Protein AF-A0A8H8C446-F1 (afdb_monomer_lite)

Foldseek 3Di:
DDDDDDDDDDDDDDDPPDDDPDPPPVVPDDDVCNVPVQAFKDWPAADLAQDDPDPDPLQEAEEEEEEAAVDGQQPRQDHPVPRCVVNPVCVVRVSYIYMTHGDPRPPPPDCLPPVNLLVLLVRRVVRVCVSNVPRCPPGDHYYHYDYDHSRVSSPVSNVVD

Sequence (161 aa):
MSESETESSISEVKDDENVDHVEEEQRSATSEEDLTAGMGLQILAGSMVHYDPEGGDARPFDVVAVHGYHGDRHTSWGGPYNNWLEYSLFPQYPSSRILTFGYDAHGIKGTSTRAGIRQKAVQLLDELVKLRNPTEPELFRPLIFVSQDLGGIIVKEASRN

Structure (mmCIF, N/CA/C/O backbone):
data_AF-A0A8H8C446-F1
#
_entry.id   AF-A0A8H8C446-F1
#
loop_
_atom_site.group_PDB
_atom_site.id
_atom_site.type_symbol
_atom_site.label_atom_id
_atom_site.label_alt_id
_atom_site.label_comp_id
_atom_site.label_asym_id
_atom_site.label_entity_id
_atom_site.label_seq_id
_atom_site.pdbx_PDB_ins_code
_atom_site.Cartn_x
_atom_site.Cartn_y
_atom_site.Cartn_z
_atom_site.occupancy
_atom_site.B_iso_or_equiv
_atom_site.auth_seq_id
_atom_site.auth_comp_id
_atom_site.auth_asym_id
_atom_site.auth_atom_id
_atom_site.pdbx_PDB_model_num
ATOM 1 N N . MET A 1 1 ? 72.078 60.783 5.746 1.00 37.38 1 MET A N 1
ATOM 2 C CA . MET A 1 1 ? 72.445 60.019 4.534 1.00 37.38 1 MET A CA 1
ATOM 3 C C . MET A 1 1 ? 72.442 58.561 4.954 1.00 37.38 1 MET A C 1
ATOM 5 O O . MET A 1 1 ? 73.292 58.217 5.753 1.00 37.38 1 MET A O 1
ATOM 9 N N . SER A 1 2 ? 71.518 57.678 4.612 1.00 43.09 2 SER A N 1
ATOM 10 C CA . SER A 1 2 ? 70.337 57.668 3.747 1.00 43.09 2 SER A CA 1
ATOM 11 C C . SER A 1 2 ? 69.516 56.468 4.239 1.00 43.09 2 SER A C 1
ATOM 13 O O . SER A 1 2 ? 70.067 55.372 4.328 1.00 43.09 2 SER A O 1
ATOM 15 N N . GLU A 1 3 ? 68.255 56.686 4.600 1.00 34.03 3 GLU A N 1
ATOM 16 C CA . GLU A 1 3 ? 67.287 55.641 4.949 1.00 34.03 3 GLU A CA 1
ATOM 17 C C . GLU A 1 3 ? 66.415 55.357 3.719 1.00 34.03 3 GLU A C 1
ATOM 19 O O . GLU A 1 3 ? 65.932 56.301 3.095 1.00 34.03 3 GLU A O 1
ATOM 24 N N . SER A 1 4 ? 66.221 54.081 3.383 1.00 37.12 4 SER A N 1
ATOM 25 C CA . SER A 1 4 ? 65.042 53.562 2.669 1.00 37.12 4 SER A CA 1
ATOM 26 C C . SER A 1 4 ? 65.034 52.034 2.819 1.00 37.12 4 SER A C 1
ATOM 28 O O . SER A 1 4 ? 65.987 51.371 2.416 1.00 37.12 4 SER A O 1
ATOM 30 N N . GLU A 1 5 ? 64.113 51.506 3.624 1.00 34.88 5 GLU A N 1
ATOM 31 C CA . GLU A 1 5 ? 62.887 50.804 3.196 1.00 34.88 5 GLU A CA 1
ATOM 32 C C . GLU A 1 5 ? 63.058 49.277 3.164 1.00 34.88 5 GLU A C 1
ATOM 34 O O . GLU A 1 5 ? 63.850 48.724 2.407 1.00 34.88 5 GLU A O 1
ATOM 39 N N . THR A 1 6 ? 62.279 48.568 3.980 1.00 38.50 6 THR A N 1
ATOM 40 C CA . THR A 1 6 ? 61.085 47.844 3.498 1.00 38.50 6 THR A CA 1
ATOM 41 C C . THR A 1 6 ? 60.384 47.163 4.678 1.00 38.50 6 THR A C 1
ATOM 43 O O . THR A 1 6 ? 60.953 46.328 5.379 1.00 38.50 6 THR A O 1
ATOM 46 N N . GLU A 1 7 ? 59.138 47.572 4.918 1.00 34.56 7 GLU A N 1
ATOM 47 C CA . GLU A 1 7 ? 58.214 46.969 5.877 1.00 34.56 7 GLU A CA 1
ATOM 48 C C . GLU A 1 7 ? 57.693 45.629 5.336 1.00 34.56 7 GLU A C 1
ATOM 50 O O . GLU A 1 7 ? 57.266 45.531 4.187 1.00 34.56 7 GLU A O 1
ATOM 55 N N . SER A 1 8 ? 57.707 44.594 6.177 1.00 35.66 8 SER A N 1
ATOM 56 C CA . SER A 1 8 ? 57.076 43.299 5.911 1.00 35.66 8 SER A CA 1
ATOM 57 C C . SER A 1 8 ? 55.762 43.227 6.688 1.00 35.66 8 SER A C 1
ATOM 59 O O . SER A 1 8 ? 55.765 42.948 7.887 1.00 35.66 8 SER A O 1
ATOM 61 N N . SER A 1 9 ? 54.638 43.478 6.019 1.00 37.12 9 SER A N 1
ATOM 62 C CA . SER A 1 9 ? 53.300 43.321 6.597 1.00 37.12 9 SER A CA 1
ATOM 63 C C . SER A 1 9 ? 52.926 41.837 6.699 1.00 37.12 9 SER A C 1
ATOM 65 O O . SER A 1 9 ? 52.747 41.161 5.690 1.00 37.12 9 SER A O 1
ATOM 67 N N . ILE A 1 10 ? 52.803 41.332 7.927 1.00 34.94 10 ILE A N 1
ATOM 68 C CA . ILE A 1 10 ? 52.220 40.020 8.238 1.00 34.94 10 ILE A CA 1
ATOM 69 C C . ILE A 1 10 ? 50.703 40.209 8.344 1.00 34.94 10 ILE A C 1
ATOM 71 O O . ILE A 1 10 ? 50.232 40.927 9.222 1.00 34.94 10 ILE A O 1
ATOM 75 N N . SER A 1 11 ? 49.944 39.594 7.439 1.00 37.06 11 SER A N 1
ATOM 76 C CA . SER A 1 11 ? 48.480 39.550 7.487 1.00 37.06 11 SER A CA 1
ATOM 77 C C . SER A 1 11 ? 47.998 38.407 8.387 1.00 37.06 11 SER A C 1
ATOM 79 O O . SER A 1 11 ? 48.392 37.258 8.184 1.00 37.06 11 SER A O 1
ATOM 81 N N . GLU A 1 12 ? 47.137 38.735 9.352 1.00 37.28 12 GLU A N 1
ATOM 82 C CA . GLU A 1 12 ? 46.405 37.806 10.221 1.00 37.28 12 GLU A CA 1
ATOM 83 C C . GLU A 1 12 ? 45.610 36.765 9.416 1.00 37.28 12 GLU A C 1
ATOM 85 O O . GLU A 1 12 ? 44.849 37.105 8.508 1.00 37.28 12 GLU A O 1
ATOM 90 N N . VAL A 1 13 ? 45.758 35.493 9.791 1.00 40.25 13 VAL A N 1
ATOM 91 C CA . VAL A 1 13 ? 44.857 34.407 9.390 1.00 40.25 13 VAL A CA 1
ATOM 92 C C . VAL A 1 13 ? 43.588 34.551 10.229 1.00 40.25 13 VAL A C 1
ATOM 94 O O . VAL A 1 13 ? 43.657 34.491 11.454 1.00 40.25 13 VAL A O 1
ATOM 97 N N . LYS A 1 14 ? 42.446 34.793 9.579 1.00 40.47 14 LYS A N 1
ATOM 98 C CA . LYS A 1 14 ? 41.127 34.700 10.211 1.00 40.47 14 LYS A CA 1
ATOM 99 C C . LYS A 1 14 ? 40.638 33.265 10.077 1.00 40.47 14 LYS A C 1
ATOM 101 O O . LYS A 1 14 ? 40.646 32.725 8.975 1.00 40.47 14 LYS A O 1
ATOM 106 N N . ASP A 1 15 ? 40.251 32.685 11.203 1.00 38.66 15 ASP A N 1
ATOM 107 C CA . ASP A 1 15 ? 39.656 31.359 11.293 1.00 38.66 15 ASP A CA 1
ATOM 108 C C . ASP A 1 15 ? 38.336 31.314 10.500 1.00 38.66 15 ASP A C 1
ATOM 110 O O . ASP A 1 15 ? 37.389 32.045 10.799 1.00 38.66 15 ASP A O 1
ATOM 114 N N . ASP A 1 16 ? 38.293 30.473 9.464 1.00 37.84 16 ASP A N 1
ATOM 115 C CA . ASP A 1 16 ? 37.082 30.126 8.717 1.00 37.84 16 ASP A CA 1
ATOM 116 C C . ASP A 1 16 ? 36.254 29.115 9.531 1.00 37.84 16 ASP A C 1
ATOM 118 O O . ASP A 1 16 ? 36.329 27.905 9.325 1.00 37.84 16 ASP A O 1
ATOM 122 N N . GLU A 1 17 ? 35.432 29.611 10.455 1.00 46.69 17 GLU A N 1
ATOM 123 C CA . GLU A 1 17 ? 34.264 28.880 10.960 1.00 46.69 17 GLU A CA 1
ATOM 124 C C . GLU A 1 17 ? 33.001 29.423 10.283 1.00 46.69 17 GLU A C 1
ATOM 126 O O . GLU A 1 17 ? 32.296 30.264 10.838 1.00 46.69 17 GLU A O 1
ATOM 131 N N . ASN A 1 18 ? 32.710 28.970 9.058 1.00 41.62 18 ASN A N 1
ATOM 132 C CA . ASN A 1 18 ? 31.357 29.065 8.501 1.00 41.62 18 ASN A CA 1
ATOM 133 C C . ASN A 1 18 ? 31.134 28.091 7.328 1.00 41.62 18 ASN A C 1
ATOM 135 O O . ASN A 1 18 ? 31.031 28.501 6.172 1.00 41.62 18 ASN A O 1
ATOM 139 N N . VAL A 1 19 ? 31.049 26.793 7.618 1.00 46.00 19 VAL A N 1
ATOM 140 C CA . VAL A 1 19 ? 30.541 25.786 6.671 1.00 46.00 19 VAL A CA 1
ATOM 141 C C . VAL A 1 19 ? 29.607 24.850 7.431 1.00 46.00 19 VAL A C 1
ATOM 143 O O . VAL A 1 19 ? 29.978 23.719 7.686 1.00 46.00 19 VAL A O 1
ATOM 146 N N . ASP A 1 20 ? 28.440 25.333 7.869 1.00 41.03 20 ASP A N 1
ATOM 147 C CA . ASP A 1 20 ? 27.393 24.435 8.405 1.00 41.03 20 ASP A CA 1
ATOM 148 C C . ASP A 1 20 ? 25.962 25.021 8.419 1.00 41.03 20 ASP A C 1
ATOM 150 O O . ASP A 1 20 ? 25.084 24.543 9.134 1.00 41.03 20 ASP A O 1
ATOM 154 N N . HIS A 1 21 ? 25.663 26.049 7.613 1.00 41.38 21 HIS A N 1
ATOM 155 C CA . HIS A 1 21 ? 24.351 26.724 7.678 1.00 41.38 21 HIS A CA 1
ATOM 156 C C . HIS A 1 21 ? 23.592 26.880 6.357 1.00 41.38 21 HIS A C 1
ATOM 158 O O . HIS A 1 21 ? 22.705 27.721 6.265 1.00 41.38 21 HIS A O 1
ATOM 164 N N . VAL A 1 22 ? 23.867 26.054 5.340 1.00 39.16 22 VAL A N 1
ATOM 165 C CA . VAL A 1 22 ? 23.125 26.137 4.059 1.00 39.16 22 VAL A CA 1
ATOM 166 C C . VAL A 1 22 ? 22.306 24.879 3.725 1.00 39.16 22 VAL A C 1
ATOM 168 O O . VAL A 1 22 ? 21.451 24.934 2.847 1.00 39.16 22 VAL A O 1
ATOM 171 N N . GLU A 1 23 ? 22.463 23.761 4.442 1.00 39.91 23 GLU A N 1
ATOM 172 C CA . GLU A 1 23 ? 21.765 22.509 4.079 1.00 39.91 23 GLU A CA 1
ATOM 173 C C . GLU A 1 23 ? 20.460 22.230 4.852 1.00 39.91 23 GLU A C 1
ATOM 175 O O . GLU A 1 23 ? 19.669 21.386 4.429 1.00 39.91 23 GLU A O 1
ATOM 180 N N . GLU A 1 24 ? 20.170 22.946 5.945 1.00 39.25 24 GLU A N 1
ATOM 181 C CA . GLU A 1 24 ? 19.019 22.620 6.810 1.00 39.25 24 GLU A CA 1
ATOM 182 C C . GLU A 1 24 ? 17.713 23.355 6.443 1.00 39.25 24 GLU A C 1
ATOM 184 O O . GLU A 1 24 ? 16.620 22.886 6.764 1.00 39.25 24 GLU A O 1
ATOM 189 N N . GLU A 1 25 ? 17.784 24.459 5.692 1.00 35.91 25 GLU A N 1
ATOM 190 C CA . GLU A 1 25 ? 16.619 25.320 5.420 1.00 35.91 25 GLU A CA 1
ATOM 191 C C . GLU A 1 25 ? 15.752 24.877 4.224 1.00 35.91 25 GLU A C 1
ATOM 193 O O . GLU A 1 25 ? 14.646 25.383 4.041 1.00 35.91 25 GLU A O 1
ATOM 198 N N . GLN A 1 26 ? 16.178 23.880 3.435 1.00 34.75 26 GLN A N 1
ATOM 199 C CA . GLN A 1 26 ? 15.383 23.368 2.301 1.00 34.75 26 GLN A CA 1
ATOM 200 C C . GLN A 1 26 ? 14.450 22.191 2.643 1.00 34.75 26 GLN A C 1
ATOM 202 O O . GLN A 1 26 ? 13.720 21.713 1.777 1.00 34.75 26 GLN A O 1
ATOM 207 N N . ARG A 1 27 ? 14.399 21.736 3.903 1.00 45.69 27 ARG A N 1
ATOM 208 C CA . ARG A 1 27 ? 13.472 20.671 4.346 1.00 45.69 27 ARG A CA 1
ATOM 209 C C . ARG A 1 27 ? 12.072 21.157 4.737 1.00 45.69 27 ARG A C 1
ATOM 211 O O . ARG A 1 27 ? 11.222 20.333 5.065 1.00 45.69 27 ARG A O 1
ATOM 218 N N . SER A 1 28 ? 11.810 22.462 4.698 1.00 52.28 28 SER A N 1
ATOM 219 C CA . SER A 1 28 ? 10.600 23.061 5.272 1.00 52.28 28 SER A CA 1
ATOM 220 C C . SER A 1 28 ? 9.740 23.788 4.232 1.00 52.28 28 SER A C 1
ATOM 222 O O . SER A 1 28 ? 9.557 24.996 4.334 1.00 52.28 28 SER A O 1
ATOM 224 N N . ALA A 1 29 ? 9.209 23.065 3.240 1.00 45.88 29 ALA A N 1
ATOM 225 C CA . ALA A 1 29 ? 7.971 23.422 2.523 1.00 45.88 29 ALA A CA 1
ATOM 226 C C . ALA A 1 29 ? 7.597 22.344 1.485 1.00 45.88 29 ALA A C 1
ATOM 228 O O . ALA A 1 29 ? 7.528 22.617 0.291 1.00 45.88 29 ALA A O 1
ATOM 229 N N . THR A 1 30 ? 7.350 21.106 1.914 1.00 45.25 30 THR A N 1
ATOM 230 C CA . THR A 1 30 ? 6.403 20.257 1.170 1.00 45.25 30 THR A CA 1
ATOM 231 C C . THR A 1 30 ? 5.031 20.555 1.758 1.00 45.25 30 THR A C 1
ATOM 233 O O . THR A 1 30 ? 4.851 20.486 2.974 1.00 45.25 30 THR A O 1
ATOM 236 N N . SER A 1 31 ? 4.095 21.021 0.930 1.00 45.88 31 SER A N 1
ATOM 237 C CA . SER A 1 31 ? 2.737 21.330 1.383 1.00 45.88 31 SER A CA 1
ATOM 238 C C . SER A 1 31 ? 2.100 20.064 1.976 1.00 45.88 31 SER A C 1
ATOM 240 O O . SER A 1 31 ? 2.418 18.949 1.563 1.00 45.88 31 SER A O 1
ATOM 242 N N . GLU A 1 32 ? 1.190 20.192 2.947 1.00 49.53 32 GLU A N 1
ATOM 243 C CA . GLU A 1 32 ? 0.447 19.019 3.447 1.00 49.53 32 GLU A CA 1
ATOM 244 C C . GLU A 1 32 ? -0.328 18.306 2.317 1.00 49.53 32 GLU A C 1
ATOM 246 O O . GLU A 1 32 ? -0.569 17.100 2.387 1.00 49.53 32 GLU A O 1
ATOM 251 N N . GLU A 1 33 ? -0.654 19.022 1.236 1.00 44.47 33 GLU A N 1
ATOM 252 C CA . GLU A 1 33 ? -1.199 18.454 -0.000 1.00 44.47 33 GLU A CA 1
ATOM 253 C C . GLU A 1 33 ? -0.186 17.547 -0.725 1.00 44.47 33 GLU A C 1
ATOM 255 O O . GLU A 1 33 ? -0.556 16.442 -1.111 1.00 44.47 33 GLU A O 1
ATOM 260 N N . ASP A 1 34 ? 1.096 17.919 -0.826 1.00 45.00 34 ASP A N 1
ATOM 261 C CA . ASP A 1 34 ? 2.147 17.055 -1.400 1.00 45.00 34 ASP A CA 1
ATOM 262 C C . ASP A 1 34 ? 2.436 15.825 -0.526 1.00 45.00 34 ASP A C 1
ATOM 264 O O . ASP A 1 34 ? 2.660 14.727 -1.038 1.00 45.00 34 ASP A O 1
ATOM 268 N N . LEU A 1 35 ? 2.382 15.974 0.804 1.00 49.31 35 LEU A N 1
ATOM 269 C CA . LEU A 1 35 ? 2.556 14.854 1.738 1.00 49.31 35 LEU A CA 1
ATOM 270 C C . LEU A 1 35 ? 1.392 13.852 1.676 1.00 49.31 35 LEU A C 1
ATOM 272 O O . LEU A 1 35 ? 1.575 12.672 1.975 1.00 49.31 35 LEU A O 1
ATOM 276 N N . THR A 1 36 ? 0.193 14.303 1.297 1.00 52.72 36 THR A N 1
ATOM 277 C CA . THR A 1 36 ? -1.013 13.462 1.217 1.00 52.72 36 THR A CA 1
ATOM 278 C C . THR A 1 36 ? -1.298 12.939 -0.189 1.00 52.72 36 THR A C 1
ATOM 280 O O . THR A 1 36 ? -1.940 11.894 -0.308 1.00 52.72 36 THR A O 1
ATOM 283 N N . ALA A 1 37 ? -0.764 13.572 -1.241 1.00 53.16 37 ALA A N 1
ATOM 284 C CA . ALA A 1 37 ? -0.946 13.174 -2.642 1.00 53.16 37 ALA A CA 1
ATOM 285 C C . ALA A 1 37 ? -0.483 11.733 -2.952 1.00 53.16 37 ALA A C 1
ATOM 287 O O . ALA A 1 37 ? -0.974 11.107 -3.893 1.00 53.16 37 ALA A O 1
ATOM 288 N N . GLY A 1 38 ? 0.422 11.176 -2.139 1.00 66.69 38 GLY A N 1
ATOM 289 C CA . GLY A 1 38 ? 0.903 9.792 -2.243 1.00 66.69 38 GLY A CA 1
ATOM 290 C C . GLY A 1 38 ? 0.288 8.798 -1.247 1.00 66.69 38 GLY A C 1
ATOM 291 O O . GLY A 1 38 ? 0.708 7.642 -1.216 1.00 66.69 38 GLY A O 1
ATOM 292 N N . MET A 1 39 ? -0.658 9.218 -0.404 1.00 85.69 39 MET A N 1
ATOM 293 C CA . MET A 1 39 ? -1.192 8.385 0.681 1.00 85.69 39 MET A CA 1
ATOM 294 C C . MET A 1 39 ? -2.394 7.545 0.239 1.00 85.69 39 MET A C 1
ATOM 296 O O . MET A 1 39 ? -3.081 7.852 -0.734 1.00 85.69 39 MET A O 1
ATOM 300 N N . GLY A 1 40 ? -2.663 6.481 0.994 1.00 92.19 40 GLY A N 1
ATOM 301 C CA . GLY A 1 40 ? -3.753 5.552 0.727 1.00 92.19 40 GLY A CA 1
ATOM 302 C C . GLY A 1 40 ? -3.425 4.515 -0.348 1.00 92.19 40 GLY A C 1
ATOM 303 O O . GLY A 1 40 ? -2.279 4.305 -0.753 1.00 92.19 40 GLY A O 1
ATOM 304 N N . LEU A 1 41 ? -4.458 3.804 -0.768 1.00 95.31 41 LEU A N 1
ATOM 305 C CA . LEU A 1 41 ? -4.444 2.715 -1.720 1.00 95.31 41 LEU A CA 1
ATOM 306 C C . LEU A 1 41 ? -4.595 3.275 -3.129 1.00 95.31 41 LEU A C 1
ATOM 308 O O . LEU A 1 41 ? -5.586 3.928 -3.451 1.00 95.31 41 LEU A O 1
ATOM 312 N N . GLN A 1 42 ? -3.646 2.958 -4.001 1.00 93.75 42 GLN A N 1
ATOM 313 C CA . GLN A 1 42 ? -3.777 3.264 -5.424 1.00 93.75 42 GLN A CA 1
ATOM 314 C C . GLN A 1 42 ? -3.291 2.092 -6.268 1.00 93.75 42 GLN A C 1
ATOM 316 O O . GLN A 1 42 ? -2.536 1.232 -5.806 1.00 93.75 42 GLN A O 1
ATOM 321 N N . ILE A 1 43 ? -3.736 2.078 -7.517 1.00 93.25 43 ILE A N 1
ATOM 322 C CA . ILE A 1 43 ? -3.350 1.083 -8.510 1.00 93.25 43 ILE A CA 1
ATOM 323 C C . ILE A 1 43 ? -1.963 1.445 -9.031 1.00 93.25 43 ILE A C 1
ATOM 325 O O . ILE A 1 43 ? -1.756 2.553 -9.516 1.00 93.25 43 ILE A O 1
ATOM 329 N N . LEU A 1 44 ? -1.029 0.506 -8.920 1.00 93.31 44 LEU A N 1
ATOM 330 C CA . LEU A 1 44 ? 0.281 0.584 -9.554 1.00 93.31 44 LEU A CA 1
ATOM 331 C C . LEU A 1 44 ? 0.226 0.021 -10.979 1.00 93.31 44 LEU A C 1
ATOM 333 O O . LEU A 1 44 ? 0.760 0.631 -11.894 1.00 93.31 44 LEU A O 1
ATOM 337 N N . ALA A 1 45 ? -0.435 -1.126 -11.169 1.00 91.31 45 ALA A N 1
ATOM 338 C CA . ALA A 1 45 ? -0.560 -1.785 -12.468 1.00 91.31 45 ALA A CA 1
ATOM 339 C C . ALA A 1 45 ? -1.866 -2.588 -12.584 1.00 91.31 45 ALA A C 1
ATOM 341 O O . ALA A 1 45 ? -2.438 -3.026 -11.581 1.00 91.31 45 ALA A O 1
ATOM 342 N N . GLY A 1 46 ? -2.308 -2.816 -13.821 1.00 87.19 46 GLY A N 1
ATOM 343 C CA . GLY A 1 46 ? -3.566 -3.494 -14.137 1.00 87.19 46 GLY A CA 1
ATOM 344 C C . GLY A 1 46 ? -4.762 -2.543 -14.241 1.00 87.19 46 GLY A C 1
ATOM 345 O O . GLY A 1 46 ? -4.695 -1.372 -13.875 1.00 87.19 46 GLY A O 1
ATOM 346 N N . SER A 1 47 ? -5.867 -3.054 -14.784 1.00 75.50 47 SER A N 1
ATOM 347 C CA . SER A 1 47 ? -7.106 -2.293 -14.977 1.00 75.50 47 SER A CA 1
ATOM 348 C C . SER A 1 47 ? -8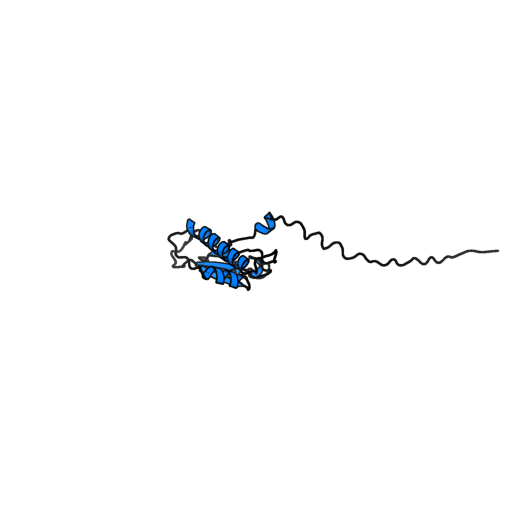.169 -2.680 -13.953 1.00 75.50 47 SER A C 1
ATOM 350 O O . SER A 1 47 ? -8.192 -3.794 -13.431 1.00 75.50 47 SER A O 1
ATOM 352 N N . MET A 1 48 ? -9.088 -1.746 -13.706 1.00 64.19 48 MET A N 1
ATOM 353 C CA . MET A 1 48 ? -10.336 -1.995 -12.980 1.00 64.19 48 MET A CA 1
ATOM 354 C C . MET A 1 48 ? -11.348 -2.806 -13.794 1.00 64.19 48 MET A C 1
ATOM 356 O O . MET A 1 48 ? -12.311 -3.302 -13.224 1.00 64.19 48 MET A O 1
ATOM 360 N N . VAL A 1 49 ? -11.156 -2.884 -15.112 1.00 61.81 49 VAL A N 1
AT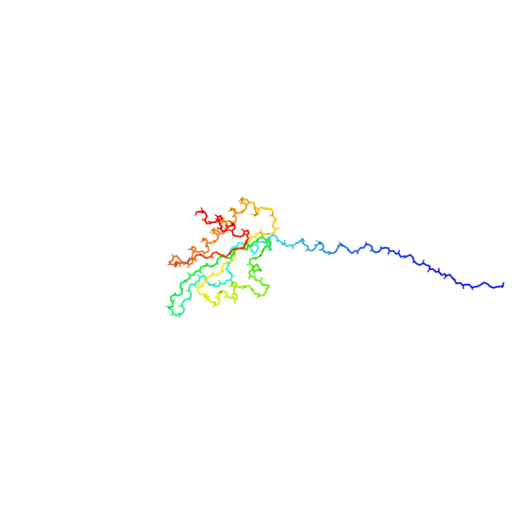OM 361 C CA . VAL A 1 49 ? -12.037 -3.584 -16.045 1.00 61.81 49 VAL A CA 1
ATOM 362 C C . VAL A 1 49 ? -11.348 -4.870 -16.474 1.00 61.81 49 VAL A C 1
ATOM 364 O O . VAL A 1 49 ? -10.253 -4.821 -17.039 1.00 61.81 49 VAL A O 1
ATOM 367 N N . HIS A 1 50 ? -11.986 -6.011 -16.217 1.00 59.38 50 HIS A N 1
ATOM 368 C CA . HIS A 1 50 ? -11.574 -7.299 -16.760 1.00 59.38 50 HIS A CA 1
ATOM 369 C C . HIS A 1 50 ? -11.475 -7.231 -18.292 1.00 59.38 50 HIS A C 1
ATOM 371 O O . HIS A 1 50 ? -12.484 -7.118 -18.989 1.00 59.38 50 HIS A O 1
ATOM 377 N N . TYR A 1 51 ? -10.253 -7.289 -18.820 1.00 52.31 51 TYR A N 1
ATOM 378 C CA . TYR A 1 51 ? -10.001 -7.455 -20.245 1.00 52.31 51 TYR A CA 1
ATOM 379 C C . TYR A 1 51 ? -9.550 -8.895 -20.469 1.00 52.31 51 TYR A C 1
ATOM 381 O O . TYR A 1 51 ? -8.421 -9.246 -20.138 1.00 52.31 51 TYR A O 1
ATOM 389 N N . ASP A 1 52 ? -10.451 -9.722 -20.997 1.00 58.53 52 ASP A N 1
ATOM 390 C CA . ASP A 1 52 ? -10.116 -11.053 -21.500 1.00 58.53 52 ASP A CA 1
ATOM 391 C C . ASP A 1 52 ? -10.271 -11.060 -23.027 1.00 58.53 52 ASP A C 1
ATOM 393 O O . ASP A 1 52 ? -11.382 -11.215 -23.537 1.00 58.53 52 ASP A O 1
ATOM 397 N N . PRO A 1 53 ? -9.181 -10.820 -23.771 1.00 52.88 53 PRO A N 1
ATOM 398 C CA . PRO A 1 53 ? -9.212 -10.855 -25.225 1.00 52.88 53 PRO A CA 1
ATOM 399 C C . PRO A 1 53 ? -9.252 -12.278 -25.799 1.00 52.88 53 PRO A C 1
ATOM 401 O O . PRO A 1 53 ? -9.539 -12.417 -26.986 1.00 52.88 53 PRO A O 1
ATOM 404 N N . GLU A 1 54 ? -8.958 -13.319 -25.009 1.00 57.56 54 GLU A N 1
ATOM 405 C CA . GLU A 1 54 ? -8.711 -14.678 -25.521 1.00 57.56 54 GLU A CA 1
ATOM 406 C C . GLU A 1 54 ? -9.635 -15.767 -24.943 1.00 57.56 54 GLU A C 1
ATOM 408 O O . GLU A 1 54 ? -9.566 -16.914 -25.381 1.00 57.56 54 GLU A O 1
ATOM 413 N N . GLY A 1 55 ? -10.540 -15.444 -24.013 1.00 55.03 55 GLY A N 1
ATOM 414 C CA . GLY A 1 55 ? -11.437 -16.430 -23.393 1.00 55.03 55 GLY A CA 1
ATOM 415 C C . GLY A 1 55 ? -10.702 -17.412 -22.473 1.00 55.03 55 GLY A C 1
ATOM 416 O O . GLY A 1 55 ? -11.199 -18.511 -22.213 1.00 55.03 55 GLY A O 1
ATOM 417 N N . GLY A 1 56 ? -9.483 -17.065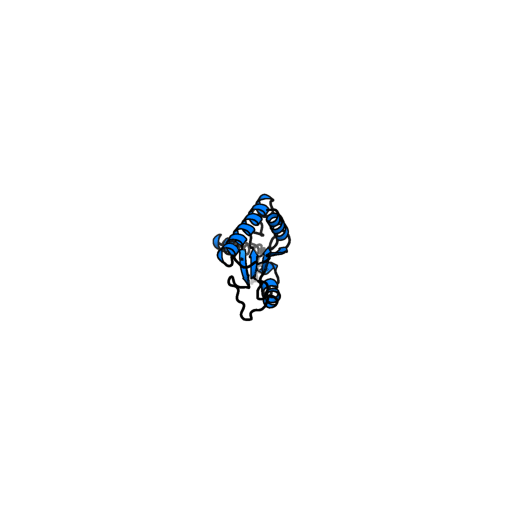 -22.055 1.00 54.84 56 GLY A N 1
ATOM 418 C CA . GLY A 1 56 ? -8.622 -17.916 -21.246 1.00 54.84 56 GLY A CA 1
ATOM 419 C C . GLY A 1 56 ? -8.998 -17.847 -19.769 1.00 54.84 56 GLY A C 1
ATOM 420 O O . GLY A 1 56 ? -9.328 -16.784 -19.256 1.00 54.84 56 GLY A O 1
ATOM 421 N N . ASP A 1 57 ? -8.878 -18.975 -19.063 1.00 54.94 57 ASP A N 1
ATOM 422 C CA . ASP A 1 57 ? -9.165 -19.170 -17.626 1.00 54.94 57 ASP A CA 1
ATOM 423 C C . ASP A 1 57 ? -8.182 -18.415 -16.690 1.00 54.94 57 ASP A C 1
ATOM 425 O O . ASP A 1 57 ? -7.733 -18.915 -15.654 1.00 54.94 57 ASP A O 1
ATOM 429 N N . ALA A 1 58 ? -7.768 -17.205 -17.073 1.00 66.00 58 ALA A N 1
ATOM 430 C CA . ALA A 1 58 ? -6.854 -16.363 -16.326 1.00 66.00 58 ALA A CA 1
ATOM 431 C C . ALA A 1 58 ? -7.601 -15.745 -15.142 1.00 66.00 58 ALA A C 1
ATOM 433 O O . ALA A 1 58 ? -8.101 -14.623 -15.202 1.00 66.00 58 ALA A O 1
ATOM 434 N N . ARG A 1 59 ? -7.697 -16.515 -14.054 1.00 78.06 59 ARG A N 1
ATOM 435 C CA . ARG A 1 59 ? -8.414 -16.099 -12.848 1.00 78.06 59 ARG A CA 1
ATOM 436 C C . ARG A 1 59 ? -7.805 -14.810 -12.282 1.00 78.06 59 ARG A C 1
ATOM 438 O O . ARG A 1 59 ? -6.643 -14.833 -11.862 1.00 78.06 59 ARG A O 1
ATOM 445 N N . PRO A 1 60 ? -8.560 -13.700 -12.246 1.00 86.75 60 PRO A N 1
ATOM 446 C CA . PRO A 1 60 ? -8.042 -12.432 -11.764 1.00 86.75 60 PRO A CA 1
ATOM 447 C C . PRO A 1 60 ? -7.780 -12.479 -10.258 1.00 86.75 60 PRO A C 1
ATOM 449 O O . PRO A 1 60 ? -8.511 -13.122 -9.506 1.00 86.75 60 PRO A O 1
ATOM 452 N N . PHE A 1 61 ? -6.770 -11.745 -9.801 1.00 90.81 61 PHE A N 1
ATOM 453 C CA . PHE A 1 61 ? -6.475 -11.552 -8.380 1.00 90.81 61 PHE A CA 1
ATOM 454 C C . PHE A 1 61 ? -5.891 -10.162 -8.134 1.00 90.81 61 PHE A C 1
ATOM 456 O O . PHE A 1 61 ? -5.339 -9.539 -9.042 1.00 90.81 61 PHE A O 1
ATOM 463 N N . ASP A 1 62 ? -6.005 -9.683 -6.901 1.00 94.00 62 ASP A N 1
ATOM 464 C CA . ASP A 1 62 ? -5.406 -8.422 -6.479 1.00 94.00 62 ASP A CA 1
ATOM 465 C C . ASP A 1 62 ? -4.177 -8.690 -5.611 1.00 94.00 62 ASP A C 1
ATOM 467 O O . ASP A 1 62 ? -4.227 -9.470 -4.658 1.00 94.00 62 ASP A O 1
ATOM 471 N N . VAL A 1 63 ? -3.084 -7.998 -5.908 1.00 96.94 63 VAL A N 1
ATOM 472 C CA . VAL A 1 63 ? -1.891 -7.928 -5.065 1.00 96.94 63 VAL A CA 1
ATOM 473 C C . VAL A 1 63 ? -1.925 -6.604 -4.326 1.00 96.94 63 VAL A C 1
ATOM 475 O O . VAL A 1 63 ? -2.015 -5.555 -4.952 1.00 96.94 63 VAL A O 1
ATOM 478 N N . VAL A 1 64 ? -1.843 -6.640 -3.001 1.00 97.69 64 VAL A N 1
ATOM 479 C CA . VAL A 1 64 ? -1.847 -5.454 -2.143 1.00 97.69 64 VAL A CA 1
ATOM 480 C C . VAL A 1 64 ? -0.506 -5.350 -1.437 1.00 97.69 64 VAL A C 1
ATOM 482 O O . VAL A 1 64 ? -0.204 -6.101 -0.509 1.00 97.69 64 VAL A O 1
ATOM 485 N N . ALA A 1 65 ? 0.304 -4.414 -1.905 1.00 97.62 65 ALA A N 1
ATOM 486 C CA . ALA A 1 65 ? 1.639 -4.140 -1.420 1.00 97.62 65 ALA A CA 1
ATOM 487 C C . ALA A 1 65 ? 1.609 -3.069 -0.316 1.00 97.62 65 ALA A C 1
ATOM 489 O O . ALA A 1 65 ? 1.171 -1.939 -0.539 1.00 97.62 65 ALA A O 1
ATOM 490 N N . VAL A 1 66 ? 2.079 -3.422 0.883 1.00 97.31 66 VAL A N 1
ATOM 491 C CA . VAL A 1 66 ? 2.104 -2.555 2.073 1.00 97.31 66 VAL A CA 1
ATOM 492 C C . VAL A 1 66 ? 3.546 -2.371 2.545 1.00 97.31 66 VAL A C 1
ATOM 494 O O . VAL A 1 66 ? 4.168 -3.313 3.043 1.00 97.31 66 VAL A O 1
ATOM 497 N N . HIS A 1 67 ? 4.095 -1.171 2.343 1.00 94.38 67 HIS A N 1
ATOM 498 C CA . HIS A 1 67 ? 5.500 -0.883 2.645 1.00 94.38 67 HIS A CA 1
ATOM 499 C C . HIS A 1 67 ? 5.773 -0.849 4.157 1.00 94.38 67 HIS A C 1
ATOM 501 O O . HIS A 1 67 ? 4.851 -0.867 4.971 1.00 94.38 67 HIS A O 1
ATOM 507 N N . GLY A 1 68 ? 7.056 -0.845 4.525 1.00 91.62 68 GLY A N 1
ATOM 508 C CA . GLY A 1 68 ? 7.521 -0.806 5.910 1.00 91.62 68 GLY A CA 1
ATOM 509 C C . GLY A 1 68 ? 7.788 0.604 6.441 1.00 91.62 68 GLY A C 1
ATOM 510 O O . GLY A 1 68 ? 7.426 1.613 5.833 1.00 91.62 68 GLY A O 1
ATOM 511 N N . TYR A 1 69 ? 8.436 0.660 7.606 1.00 87.75 69 TYR A N 1
ATOM 512 C CA . TYR A 1 69 ? 8.882 1.906 8.238 1.00 87.75 69 TYR A CA 1
ATOM 513 C C . TYR A 1 69 ? 9.988 2.575 7.407 1.00 87.75 69 TYR A C 1
ATOM 515 O O . TYR A 1 69 ? 10.816 1.874 6.833 1.00 87.75 69 TYR A O 1
ATOM 523 N N . HIS A 1 70 ? 9.990 3.909 7.325 1.00 84.56 70 HIS A N 1
ATOM 524 C CA . HIS A 1 70 ? 10.806 4.705 6.390 1.00 84.56 70 HIS A CA 1
ATOM 525 C C . HIS A 1 70 ? 10.718 4.281 4.911 1.00 84.56 70 HIS A C 1
ATOM 527 O O . HIS A 1 70 ? 11.575 4.655 4.112 1.00 84.56 70 HIS A O 1
ATOM 533 N N . GLY A 1 71 ? 9.721 3.470 4.557 1.00 85.38 71 GLY A N 1
ATOM 534 C CA . GLY A 1 71 ? 9.482 3.029 3.195 1.00 85.38 71 GLY A CA 1
ATOM 535 C C . GLY A 1 71 ? 8.577 3.987 2.438 1.00 85.38 71 GLY A C 1
ATOM 536 O O . GLY A 1 71 ? 7.905 4.832 3.026 1.00 85.38 71 GLY A O 1
ATOM 537 N N . ASP A 1 72 ? 8.518 3.775 1.133 1.00 88.38 72 ASP A N 1
ATOM 538 C CA . ASP A 1 72 ? 7.598 4.448 0.234 1.00 88.38 72 ASP A CA 1
ATOM 539 C C . ASP A 1 72 ? 6.941 3.413 -0.687 1.00 88.38 72 ASP A C 1
ATOM 541 O O . ASP A 1 72 ? 7.512 2.378 -1.044 1.00 88.38 72 ASP A O 1
ATOM 545 N N . ARG A 1 73 ? 5.701 3.696 -1.072 1.00 88.44 73 ARG A N 1
ATOM 546 C CA . ARG A 1 73 ? 4.843 2.771 -1.811 1.00 88.44 73 ARG A CA 1
ATOM 547 C C . ARG A 1 73 ? 5.386 2.376 -3.187 1.00 88.44 73 ARG A C 1
ATOM 549 O O . ARG A 1 73 ? 4.968 1.336 -3.693 1.00 88.44 73 ARG A O 1
ATOM 556 N N . HIS A 1 74 ? 6.281 3.163 -3.785 1.00 86.19 74 HIS A N 1
ATOM 557 C CA . HIS A 1 74 ? 6.922 2.846 -5.060 1.00 86.19 74 HIS A CA 1
ATOM 558 C C . HIS A 1 74 ? 8.337 2.311 -4.863 1.00 86.19 74 HIS A C 1
ATOM 560 O O . HIS A 1 74 ? 8.693 1.297 -5.463 1.00 86.19 74 HIS A O 1
ATOM 566 N N . THR A 1 75 ? 9.132 2.967 -4.020 1.00 88.06 75 THR A N 1
ATOM 567 C CA . THR A 1 75 ? 10.567 2.677 -3.902 1.00 88.06 75 THR A CA 1
ATOM 568 C C . THR A 1 75 ? 10.890 1.513 -2.966 1.00 88.06 75 THR A C 1
ATOM 570 O O . THR A 1 75 ? 11.940 0.901 -3.120 1.00 88.06 75 THR A O 1
ATOM 573 N N . SER A 1 76 ? 9.998 1.112 -2.052 1.00 91.00 76 SER A N 1
ATOM 574 C CA . SER A 1 76 ? 10.244 -0.052 -1.179 1.00 91.00 76 SER A CA 1
ATOM 575 C C . SER A 1 76 ? 10.271 -1.393 -1.917 1.00 91.00 76 SER A C 1
ATOM 577 O O . SER A 1 76 ? 10.775 -2.380 -1.386 1.00 91.00 76 SER A O 1
ATOM 579 N N . TRP A 1 77 ? 9.753 -1.449 -3.143 1.00 92.00 77 TRP A N 1
ATOM 580 C CA . TRP A 1 77 ? 9.624 -2.685 -3.919 1.00 92.00 77 TRP A CA 1
ATOM 581 C C . TRP A 1 77 ? 10.696 -2.819 -4.999 1.00 92.00 77 TRP A C 1
ATOM 583 O O . TRP A 1 77 ? 10.476 -3.471 -6.016 1.00 92.00 77 TRP A O 1
ATOM 593 N N . GLY A 1 78 ? 11.857 -2.196 -4.813 1.00 85.25 78 GLY A N 1
AT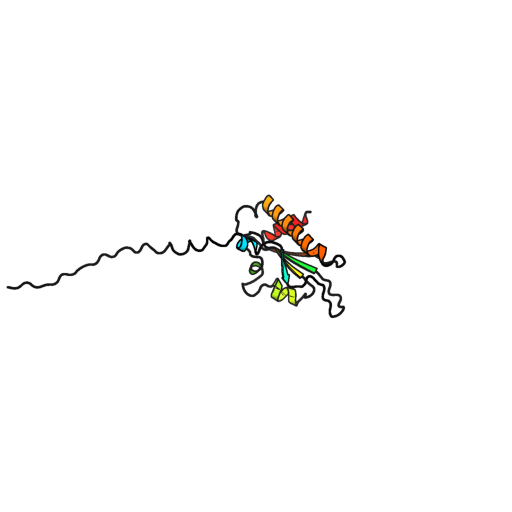OM 594 C CA . GLY A 1 78 ? 12.970 -2.305 -5.746 1.00 85.25 78 GLY A CA 1
ATOM 595 C C . GLY A 1 78 ? 13.940 -1.135 -5.666 1.00 85.25 78 GLY A C 1
ATOM 596 O O . GLY A 1 78 ? 14.009 -0.427 -4.670 1.00 85.25 78 GLY A O 1
ATOM 597 N N . GLY A 1 79 ? 14.718 -0.949 -6.729 1.00 71.88 79 GLY A N 1
ATOM 598 C CA . GLY A 1 79 ? 15.502 0.272 -6.916 1.00 71.88 79 GLY A CA 1
ATOM 599 C C . GLY A 1 79 ? 14.658 1.387 -7.548 1.00 71.88 79 GLY A C 1
ATOM 600 O O . GLY A 1 79 ? 13.559 1.109 -8.027 1.00 71.88 79 GLY A O 1
ATOM 601 N N . PRO A 1 80 ? 15.188 2.620 -7.655 1.00 62.06 80 PRO A N 1
ATOM 602 C CA . PRO A 1 80 ? 14.463 3.780 -8.194 1.00 62.06 80 PRO A CA 1
ATOM 603 C C . PRO A 1 80 ? 13.876 3.581 -9.603 1.00 62.06 80 PRO A C 1
ATOM 605 O O . PRO A 1 80 ? 12.951 4.290 -9.979 1.00 62.06 80 PRO A O 1
ATOM 608 N N . TYR A 1 81 ? 14.385 2.613 -10.369 1.00 68.19 81 TYR A N 1
ATOM 609 C CA . TYR A 1 81 ? 13.947 2.335 -11.741 1.00 68.19 81 TYR A CA 1
ATOM 610 C C . TYR A 1 81 ? 13.253 0.980 -11.917 1.00 68.19 81 TYR A C 1
ATOM 612 O O . TYR A 1 81 ? 12.620 0.758 -12.939 1.00 68.19 81 TYR A O 1
ATOM 620 N N . ASN A 1 82 ? 13.368 0.073 -10.942 1.00 80.12 82 ASN A N 1
ATOM 621 C CA . ASN A 1 82 ? 12.987 -1.332 -11.104 1.00 80.12 82 ASN A CA 1
ATOM 622 C C . ASN A 1 82 ? 12.147 -1.802 -9.916 1.00 80.12 82 ASN A C 1
ATOM 624 O O . ASN A 1 82 ? 12.610 -2.600 -9.099 1.00 80.12 82 ASN A O 1
ATOM 628 N N . ASN A 1 83 ? 10.913 -1.307 -9.820 1.00 89.62 83 ASN A N 1
ATOM 629 C CA . ASN A 1 83 ? 9.910 -1.868 -8.920 1.00 89.62 83 ASN A CA 1
ATOM 630 C C . ASN A 1 83 ? 9.492 -3.260 -9.431 1.00 89.62 83 ASN A C 1
ATOM 632 O O . ASN A 1 83 ? 8.877 -3.385 -10.490 1.00 89.62 83 ASN A O 1
ATOM 636 N N . TRP A 1 84 ? 9.821 -4.325 -8.700 1.00 94.12 84 TRP A N 1
ATOM 637 C CA . TRP A 1 84 ? 9.586 -5.689 -9.183 1.00 94.12 84 TRP A CA 1
ATOM 638 C C . TRP A 1 84 ? 8.096 -6.042 -9.281 1.00 94.12 84 TRP A C 1
ATOM 640 O O . TRP A 1 84 ? 7.740 -6.926 -10.062 1.00 94.12 84 TRP A O 1
ATOM 650 N N . LEU A 1 85 ? 7.212 -5.354 -8.551 1.00 94.19 85 LEU A N 1
ATOM 651 C CA . LEU A 1 85 ? 5.769 -5.552 -8.680 1.00 94.19 85 LEU A CA 1
ATOM 652 C C . LEU A 1 85 ? 5.312 -5.170 -10.095 1.00 94.19 85 LEU A C 1
ATOM 654 O O . LEU A 1 85 ? 4.679 -5.958 -10.789 1.00 94.19 85 LEU A O 1
ATOM 658 N N . GLU A 1 86 ? 5.690 -3.985 -10.558 1.00 91.62 86 GLU A N 1
ATOM 659 C CA . GLU A 1 86 ? 5.290 -3.486 -11.875 1.00 91.62 86 GLU A CA 1
ATOM 660 C C . GLU A 1 86 ? 6.077 -4.144 -13.014 1.00 91.62 86 GLU A C 1
ATOM 662 O O . GLU A 1 86 ? 5.492 -4.577 -14.001 1.00 91.62 86 GLU A O 1
ATOM 667 N N . TYR A 1 87 ? 7.398 -4.268 -12.873 1.00 91.94 87 TYR A N 1
ATOM 668 C CA . TYR A 1 87 ? 8.266 -4.670 -13.985 1.00 91.94 87 TYR A CA 1
ATOM 669 C C . TYR A 1 87 ? 8.514 -6.179 -14.080 1.00 91.94 87 TYR A C 1
ATOM 671 O O . TYR A 1 87 ? 9.001 -6.649 -15.104 1.00 91.94 87 TYR A O 1
ATOM 679 N N . SER A 1 88 ? 8.224 -6.957 -13.030 1.00 92.62 88 SER A N 1
ATOM 680 C CA . SER A 1 88 ? 8.448 -8.415 -13.025 1.00 92.62 88 SER A CA 1
ATOM 681 C C . SER A 1 88 ? 7.184 -9.222 -12.741 1.00 92.62 88 SER A C 1
ATOM 683 O O . SER A 1 88 ? 6.951 -10.226 -13.414 1.00 92.62 88 SER A O 1
ATOM 685 N N . LEU A 1 89 ? 6.365 -8.818 -11.765 1.00 93.19 89 LEU A N 1
ATOM 686 C CA . LEU A 1 89 ? 5.154 -9.554 -11.391 1.00 93.19 89 LEU A CA 1
ATOM 687 C C . LEU A 1 89 ? 4.021 -9.323 -12.397 1.00 93.19 89 LEU A C 1
ATOM 689 O O . LEU A 1 89 ? 3.465 -10.293 -12.906 1.00 93.19 89 LEU A O 1
ATOM 693 N N . PHE A 1 90 ? 3.706 -8.066 -12.722 1.00 91.94 90 PHE A N 1
ATOM 694 C CA . PHE A 1 90 ? 2.598 -7.754 -13.630 1.00 91.94 90 PHE A CA 1
ATOM 695 C C . PHE A 1 90 ? 2.736 -8.395 -15.026 1.00 91.94 90 PHE A C 1
ATOM 697 O O . PHE A 1 90 ? 1.769 -9.012 -15.470 1.00 91.94 90 PHE A O 1
ATOM 704 N N . PRO A 1 91 ? 3.908 -8.377 -15.701 1.00 90.88 91 PRO A N 1
ATOM 705 C CA . PRO A 1 91 ? 4.055 -9.017 -17.011 1.00 90.88 91 PRO A CA 1
ATOM 706 C C . PRO A 1 91 ? 3.848 -10.537 -16.988 1.00 90.88 91 PRO A C 1
ATOM 708 O O . PRO A 1 91 ? 3.442 -11.110 -17.994 1.00 90.88 91 PRO A O 1
ATOM 711 N N . GLN A 1 92 ? 4.114 -11.196 -15.854 1.00 90.44 92 GLN A N 1
ATOM 712 C CA . GLN A 1 92 ? 3.875 -12.635 -15.686 1.00 90.44 92 GLN A CA 1
ATOM 713 C C . GLN A 1 92 ? 2.409 -12.957 -15.380 1.00 90.44 92 GLN A C 1
ATOM 715 O O . GLN A 1 92 ? 1.944 -14.050 -15.696 1.00 90.44 92 GLN A O 1
ATOM 720 N N . TYR A 1 93 ? 1.677 -12.009 -14.789 1.00 90.31 93 TYR A N 1
ATOM 721 C CA . TYR A 1 93 ? 0.269 -12.162 -14.431 1.00 90.31 93 TYR A CA 1
ATOM 722 C C . TYR A 1 93 ? -0.553 -10.944 -14.888 1.00 90.31 93 TYR A C 1
ATOM 724 O O . TYR A 1 93 ? -1.017 -10.172 -14.045 1.00 90.31 93 TYR A O 1
ATOM 732 N N . PRO A 1 94 ? -0.785 -10.759 -16.202 1.00 88.81 94 PRO A N 1
ATOM 733 C CA . PRO A 1 94 ? -1.436 -9.551 -16.724 1.00 88.81 94 PRO A CA 1
ATOM 734 C C . PRO A 1 94 ? -2.896 -9.369 -16.278 1.00 88.81 94 PRO A C 1
ATOM 736 O O . PRO A 1 94 ? -3.399 -8.249 -16.257 1.00 88.81 94 PRO A O 1
ATOM 739 N N . SER A 1 95 ? -3.573 -10.454 -15.883 1.00 86.12 95 SER A N 1
ATOM 740 C CA . SER A 1 95 ? -4.933 -10.414 -15.317 1.00 86.12 95 SER A CA 1
ATOM 741 C C . SER A 1 95 ? -4.969 -9.997 -13.841 1.00 86.12 95 SER A C 1
ATOM 743 O O . SER A 1 95 ? -6.049 -9.831 -13.265 1.00 86.12 95 SER A O 1
ATOM 745 N N . SER A 1 96 ? -3.802 -9.852 -13.206 1.00 90.62 96 SER A N 1
ATOM 746 C CA . SER A 1 96 ? -3.699 -9.345 -11.841 1.00 90.62 96 SER A CA 1
ATOM 747 C C . SER A 1 96 ? -3.861 -7.827 -11.795 1.00 90.62 96 SER A C 1
ATOM 749 O O . SER A 1 96 ? -3.622 -7.117 -12.772 1.00 90.62 96 SER A O 1
ATOM 751 N N . ARG A 1 97 ? -4.257 -7.313 -10.635 1.00 92.94 97 ARG A N 1
ATOM 752 C CA . ARG A 1 97 ? -4.215 -5.883 -10.329 1.00 92.94 97 ARG A CA 1
ATOM 753 C C . ARG A 1 97 ? -3.269 -5.668 -9.164 1.00 92.94 97 ARG A C 1
ATOM 755 O O . ARG A 1 97 ? -3.413 -6.300 -8.121 1.00 92.94 97 ARG A O 1
ATOM 762 N N . ILE A 1 98 ? -2.309 -4.773 -9.336 1.00 95.19 98 ILE A N 1
ATOM 763 C CA . ILE A 1 98 ? -1.313 -4.462 -8.316 1.00 95.19 98 ILE A CA 1
ATOM 764 C C . ILE A 1 98 ? -1.690 -3.141 -7.670 1.00 95.19 98 ILE A C 1
ATOM 766 O O . ILE A 1 98 ? -1.780 -2.111 -8.333 1.00 95.19 98 ILE A O 1
ATOM 770 N N . LEU A 1 99 ? -1.905 -3.186 -6.365 1.00 95.88 99 LEU A N 1
ATOM 771 C CA . LEU A 1 99 ? -2.281 -2.073 -5.514 1.00 95.88 99 LEU A CA 1
ATOM 772 C C . LEU A 1 99 ? -1.140 -1.811 -4.534 1.00 95.88 99 LEU A C 1
ATOM 774 O O . LEU A 1 99 ? -0.604 -2.751 -3.952 1.00 95.88 99 LEU A O 1
ATOM 778 N N . THR A 1 100 ? -0.788 -0.551 -4.306 1.00 96.19 100 THR A N 1
ATOM 779 C CA . THR A 1 100 ? 0.176 -0.169 -3.265 1.00 96.19 100 THR A CA 1
ATOM 780 C C . THR A 1 100 ? -0.502 0.752 -2.256 1.00 96.19 100 THR A C 1
ATOM 782 O O . THR A 1 100 ? -1.192 1.701 -2.634 1.00 96.19 100 THR A O 1
ATOM 785 N N . PHE A 1 101 ? -0.331 0.464 -0.967 1.00 96.06 101 PHE A N 1
ATOM 786 C CA . PHE A 1 101 ? -0.883 1.253 0.133 1.00 96.06 101 PHE A CA 1
ATOM 787 C C . PHE A 1 101 ? 0.207 2.132 0.746 1.00 96.06 101 PHE A C 1
ATOM 789 O O . PHE A 1 101 ? 1.149 1.613 1.346 1.00 96.06 101 PHE A O 1
ATOM 796 N N . GLY A 1 102 ? 0.074 3.446 0.560 1.00 92.81 102 GLY A N 1
ATOM 797 C CA . GLY A 1 102 ? 0.943 4.475 1.123 1.00 92.81 102 GLY A CA 1
ATOM 798 C C . GLY A 1 102 ? 0.436 4.981 2.471 1.00 92.81 102 GLY A C 1
ATOM 799 O O . GLY A 1 102 ? -0.755 5.249 2.641 1.00 92.81 102 GLY A O 1
ATOM 800 N N . TYR A 1 103 ? 1.327 5.143 3.441 1.00 90.44 103 TYR A N 1
ATOM 801 C CA . TYR A 1 103 ? 1.021 5.794 4.714 1.00 90.44 103 TYR A CA 1
ATOM 802 C C . TYR A 1 103 ? 2.251 6.539 5.249 1.00 90.44 103 TYR A C 1
ATOM 804 O O . TYR A 1 103 ? 3.372 6.245 4.841 1.00 90.44 103 TYR A O 1
ATOM 812 N N . ASP A 1 104 ? 2.064 7.470 6.195 1.00 85.81 104 ASP A N 1
ATOM 813 C CA . ASP A 1 104 ? 3.200 8.122 6.859 1.00 85.81 104 ASP A CA 1
ATOM 814 C C . ASP A 1 104 ? 4.021 7.096 7.659 1.00 85.81 104 ASP A C 1
ATOM 816 O O . ASP A 1 104 ? 3.669 6.692 8.779 1.00 85.81 104 ASP A O 1
ATOM 820 N N . ALA A 1 105 ? 5.116 6.670 7.032 1.00 79.50 105 ALA A N 1
ATOM 821 C CA . ALA A 1 105 ? 6.102 5.742 7.553 1.00 79.50 105 ALA A CA 1
ATOM 822 C C . ALA A 1 105 ? 7.353 6.439 8.107 1.00 79.50 105 ALA A C 1
ATOM 824 O O . ALA A 1 105 ? 8.229 5.746 8.624 1.00 79.50 105 ALA A O 1
ATOM 825 N N . HIS A 1 106 ? 7.444 7.771 8.030 1.00 76.31 106 HIS A N 1
ATOM 826 C CA . HIS A 1 106 ? 8.600 8.546 8.497 1.00 76.31 106 HIS A CA 1
ATOM 827 C C . HIS A 1 106 ? 8.418 9.108 9.911 1.00 76.31 106 HIS A C 1
ATOM 829 O O . HIS A 1 106 ? 9.322 9.739 10.454 1.00 76.31 106 HIS A O 1
ATOM 835 N N . GLY A 1 107 ? 7.295 8.798 10.559 1.00 62.66 107 GLY A N 1
ATOM 836 C CA . GLY A 1 107 ? 7.169 8.949 12.001 1.00 62.66 107 GLY A CA 1
ATOM 837 C C . GLY A 1 107 ? 6.730 10.336 12.448 1.00 62.66 107 GLY A C 1
ATOM 838 O O . GLY A 1 107 ? 7.075 10.739 13.563 1.00 62.66 107 GLY A 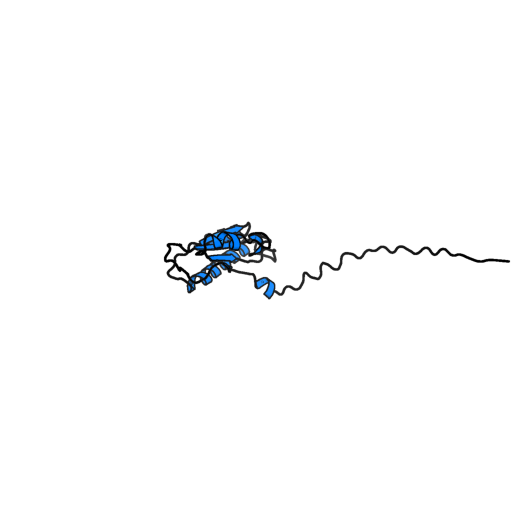O 1
ATOM 839 N N . ILE A 1 108 ? 5.890 11.033 11.674 1.00 55.47 108 ILE A N 1
ATOM 840 C CA . ILE A 1 108 ? 5.156 12.190 12.195 1.00 55.47 108 ILE A CA 1
ATOM 841 C C . ILE A 1 108 ? 4.023 11.660 13.098 1.00 55.47 108 ILE A C 1
ATOM 843 O O . ILE A 1 108 ? 2.856 11.574 12.747 1.00 55.47 108 ILE A O 1
ATOM 847 N N . LYS A 1 109 ? 4.424 11.245 14.308 1.00 62.56 109 LYS A N 1
ATOM 848 C CA . LYS A 1 109 ? 3.606 10.933 15.495 1.00 62.56 109 LYS A CA 1
ATOM 849 C C . LYS A 1 109 ? 2.380 10.034 15.252 1.00 62.56 109 LYS A C 1
ATOM 851 O O . LYS A 1 109 ? 1.252 10.505 15.175 1.00 62.56 109 LYS A O 1
ATOM 856 N N . GLY A 1 110 ? 2.570 8.713 15.348 1.00 75.94 110 GLY A N 1
ATOM 857 C CA . GLY A 1 110 ? 1.485 7.822 15.797 1.00 75.94 110 GLY A CA 1
ATOM 858 C C . GLY A 1 110 ? 1.346 6.484 15.082 1.00 75.94 110 GLY A C 1
ATOM 859 O O . GLY A 1 110 ? 0.830 5.552 15.699 1.00 75.94 110 GLY A O 1
ATOM 860 N N . THR A 1 111 ? 1.835 6.342 13.846 1.00 83.62 111 THR A N 1
ATOM 861 C CA . THR A 1 111 ? 1.607 5.141 13.017 1.00 83.62 111 THR A CA 1
ATOM 862 C C . THR A 1 111 ? 2.077 3.842 13.674 1.00 83.62 111 THR A C 1
ATOM 864 O O . THR A 1 111 ? 1.378 2.839 13.605 1.00 83.62 111 THR A O 1
ATOM 867 N N . SER A 1 112 ? 3.223 3.851 14.358 1.00 85.31 112 SER A N 1
ATOM 868 C CA . SER A 1 112 ? 3.786 2.666 15.027 1.00 85.31 112 SER A CA 1
ATOM 869 C C . SER A 1 112 ? 3.101 2.308 16.353 1.00 85.31 112 SER A C 1
ATOM 871 O O . SER A 1 112 ? 3.371 1.252 16.927 1.00 85.31 112 SER A O 1
ATOM 873 N N . THR A 1 113 ? 2.204 3.158 16.862 1.00 91.25 113 THR A N 1
ATOM 874 C CA . THR A 1 113 ? 1.417 2.844 18.060 1.00 91.25 113 THR A CA 1
ATOM 875 C C . THR A 1 113 ? 0.318 1.839 17.731 1.00 91.25 113 THR A C 1
ATOM 877 O O . THR A 1 113 ? -0.142 1.749 16.596 1.00 91.25 113 THR A O 1
ATOM 880 N N . ARG A 1 114 ? -0.202 1.128 18.737 1.00 91.88 114 ARG A N 1
ATOM 881 C CA . ARG A 1 114 ? -1.345 0.219 18.542 1.00 91.88 114 ARG A CA 1
ATOM 882 C C . ARG A 1 114 ? -2.563 0.926 17.929 1.00 91.88 114 ARG A C 1
ATOM 884 O O . ARG A 1 114 ? -3.246 0.340 17.094 1.00 91.88 114 ARG A O 1
ATOM 891 N N . ALA A 1 115 ? -2.831 2.167 18.341 1.00 92.62 115 ALA A N 1
ATOM 892 C CA . ALA A 1 115 ? -3.929 2.963 17.796 1.00 92.62 115 ALA A CA 1
ATOM 893 C C . ALA A 1 115 ? -3.671 3.353 16.333 1.00 92.62 115 ALA A C 1
ATOM 895 O O . ALA A 1 115 ? -4.566 3.201 15.507 1.00 92.62 115 ALA A O 1
ATOM 896 N N . GLY A 1 116 ? -2.445 3.775 16.004 1.00 92.50 116 GLY A N 1
ATOM 897 C CA . GLY A 1 116 ? -2.047 4.106 14.634 1.00 92.50 116 GLY A CA 1
ATOM 898 C C . GLY A 1 116 ? -2.081 2.902 13.697 1.00 92.50 116 GLY A C 1
ATOM 899 O O . GLY A 1 116 ? -2.683 2.982 12.632 1.00 92.50 116 GLY A O 1
ATOM 900 N N . ILE A 1 117 ? -1.544 1.753 14.121 1.00 94.06 117 ILE A N 1
ATOM 901 C CA . ILE A 1 117 ? -1.620 0.491 13.369 1.00 94.06 117 ILE A CA 1
ATOM 902 C C . ILE A 1 117 ? -3.079 0.144 13.072 1.00 94.06 117 ILE A C 1
ATOM 904 O O . ILE A 1 117 ? -3.424 -0.141 11.928 1.00 94.06 117 ILE A O 1
ATOM 908 N N . ARG A 1 118 ? -3.952 0.212 14.086 1.00 95.38 118 ARG A N 1
ATOM 909 C CA . ARG A 1 118 ? -5.384 -0.052 13.910 1.00 95.38 118 ARG A CA 1
ATOM 910 C C . ARG A 1 118 ? -6.033 0.944 12.952 1.00 95.38 118 ARG A C 1
ATOM 912 O O . ARG A 1 118 ? -6.808 0.532 12.098 1.00 95.38 118 ARG A O 1
ATOM 919 N N . GLN A 1 119 ? -5.708 2.229 13.064 1.00 94.50 119 GLN A N 1
ATOM 920 C CA . GLN A 1 119 ? -6.210 3.257 12.155 1.00 94.50 119 GLN A CA 1
ATOM 921 C C . GLN A 1 119 ? -5.806 2.963 10.706 1.00 94.50 119 GLN A C 1
ATOM 923 O O . GLN A 1 119 ? -6.645 3.053 9.815 1.00 94.50 119 GLN A O 1
ATOM 928 N N . LYS A 1 120 ? -4.552 2.561 10.464 1.00 95.06 120 LYS A N 1
ATOM 929 C CA . LYS A 1 120 ? -4.072 2.217 9.119 1.00 95.06 120 LYS A CA 1
ATOM 930 C C . LYS A 1 120 ? -4.644 0.911 8.591 1.00 95.06 120 LYS A C 1
ATOM 932 O O . LYS A 1 120 ? -4.949 0.841 7.408 1.00 95.06 120 LYS A O 1
ATOM 937 N N . ALA A 1 121 ? -4.876 -0.075 9.452 1.00 96.81 121 ALA A N 1
ATOM 938 C CA . ALA A 1 121 ? -5.580 -1.296 9.078 1.00 96.81 121 ALA A CA 1
ATOM 939 C C . ALA A 1 121 ? -7.025 -1.010 8.634 1.00 96.81 121 ALA A C 1
ATOM 941 O O . ALA A 1 121 ? -7.448 -1.492 7.587 1.00 96.81 121 ALA A O 1
ATOM 942 N N . VAL A 1 122 ? -7.762 -0.183 9.386 1.00 96.50 122 VAL A N 1
ATOM 943 C CA . VAL A 1 122 ? -9.125 0.237 9.013 1.00 96.50 122 VAL A CA 1
ATOM 944 C C . VAL A 1 122 ? -9.108 1.037 7.712 1.00 96.50 122 VAL A C 1
ATOM 946 O O . VAL A 1 122 ? -9.880 0.730 6.812 1.00 96.50 122 VAL A O 1
ATOM 949 N N . GLN A 1 123 ? -8.184 1.993 7.572 1.00 96.06 123 GLN A N 1
ATOM 950 C CA . GLN A 1 123 ? -8.035 2.776 6.345 1.00 96.06 123 GLN A CA 1
ATOM 951 C C . GLN A 1 123 ? -7.781 1.880 5.120 1.00 96.06 123 GLN A C 1
ATOM 953 O O . GLN A 1 123 ? -8.453 2.029 4.103 1.00 96.06 123 GLN A O 1
ATOM 958 N N . LEU A 1 124 ? -6.856 0.920 5.233 1.00 96.94 124 LEU A N 1
ATOM 959 C CA . LEU A 1 124 ? -6.554 -0.048 4.178 1.00 96.94 124 LEU A CA 1
ATOM 960 C C . LEU A 1 124 ? -7.801 -0.843 3.761 1.00 96.94 124 LEU A C 1
ATOM 962 O O . LEU A 1 124 ? -8.069 -0.982 2.569 1.00 96.94 124 LEU A O 1
ATOM 966 N N . LEU A 1 125 ? -8.568 -1.357 4.726 1.00 96.12 125 LEU A N 1
ATOM 967 C CA . LEU A 1 125 ? -9.787 -2.122 4.449 1.00 96.12 125 LEU A CA 1
ATOM 968 C C . LEU A 1 125 ? -10.879 -1.258 3.812 1.00 96.12 125 LEU A C 1
ATOM 970 O O . LEU A 1 125 ? -11.479 -1.681 2.827 1.00 96.12 125 LEU A O 1
ATOM 974 N N . ASP A 1 126 ? -11.114 -0.055 4.333 1.00 95.38 126 ASP A N 1
ATOM 975 C CA . ASP A 1 126 ? -12.126 0.863 3.807 1.00 95.38 126 ASP A CA 1
ATOM 976 C C . ASP A 1 126 ? -11.836 1.234 2.350 1.00 95.38 126 ASP A C 1
ATOM 978 O O . ASP A 1 126 ? -12.738 1.256 1.510 1.00 95.38 126 ASP A O 1
ATOM 982 N N . GLU A 1 127 ? -10.574 1.511 2.027 1.00 94.94 127 GLU A N 1
ATOM 983 C CA . GLU A 1 127 ? -10.157 1.847 0.669 1.00 94.94 127 GLU A CA 1
ATOM 984 C C . GLU A 1 127 ? -10.179 0.625 -0.258 1.00 94.94 127 GLU A C 1
ATOM 986 O O . GLU A 1 127 ? -10.632 0.745 -1.396 1.00 94.94 127 GLU A O 1
ATOM 991 N N . LEU A 1 128 ? -9.813 -0.570 0.227 1.00 93.56 128 LEU A N 1
ATOM 992 C CA . LEU A 1 128 ? -9.981 -1.822 -0.522 1.00 93.56 128 LEU A CA 1
ATOM 993 C C . LEU A 1 128 ? -11.451 -2.093 -0.852 1.00 93.56 128 LEU A C 1
ATOM 995 O O . LEU A 1 128 ? -11.770 -2.444 -1.988 1.00 93.56 128 LEU A O 1
ATOM 999 N N . VAL A 1 129 ? -12.355 -1.916 0.116 1.00 91.62 129 VAL A N 1
ATOM 1000 C CA . VAL A 1 129 ? -13.799 -2.077 -0.094 1.00 91.62 129 VAL A CA 1
ATOM 1001 C C . VAL A 1 129 ? -14.291 -1.060 -1.116 1.00 91.62 129 VAL A C 1
ATOM 1003 O O . VAL A 1 129 ? -14.942 -1.449 -2.080 1.00 91.62 129 VAL A O 1
ATOM 1006 N N . LYS A 1 130 ? -13.947 0.224 -0.971 1.00 90.56 130 LYS A N 1
ATOM 1007 C CA . LYS A 1 130 ? -14.341 1.268 -1.933 1.00 90.56 130 LYS A CA 1
ATOM 1008 C C . LYS A 1 130 ? -13.825 0.993 -3.341 1.00 90.56 130 LYS A C 1
ATOM 1010 O O . LYS A 1 130 ? -14.550 1.233 -4.299 1.00 90.56 130 LYS A O 1
ATOM 1015 N N . LEU A 1 131 ? -12.602 0.485 -3.470 1.00 89.44 131 LEU A N 1
ATOM 1016 C CA . LEU A 1 131 ? -12.004 0.158 -4.760 1.00 89.44 131 LEU A CA 1
ATOM 1017 C C . LEU A 1 131 ? -12.702 -1.053 -5.403 1.00 89.44 131 LEU A C 1
ATOM 1019 O O . LEU A 1 131 ? -12.966 -1.040 -6.603 1.00 89.44 131 LEU A O 1
ATOM 1023 N N . ARG A 1 132 ? -13.054 -2.082 -4.622 1.00 85.50 132 ARG A N 1
ATOM 1024 C CA . ARG A 1 132 ? -13.629 -3.343 -5.131 1.00 85.50 132 ARG A CA 1
ATOM 1025 C C . ARG A 1 132 ? -15.153 -3.349 -5.298 1.00 85.50 132 ARG A C 1
ATOM 1027 O O . ARG A 1 132 ? -15.648 -4.053 -6.168 1.00 85.50 132 ARG A O 1
ATOM 1034 N N . ASN A 1 133 ? -15.893 -2.591 -4.491 1.00 75.38 133 ASN A N 1
ATOM 1035 C CA . ASN A 1 133 ? -17.363 -2.610 -4.448 1.00 75.38 133 ASN A CA 1
ATOM 1036 C C . ASN A 1 133 ? -18.055 -2.142 -5.757 1.00 75.38 133 ASN A C 1
ATOM 1038 O O . ASN A 1 133 ? -19.018 -2.782 -6.169 1.00 75.38 133 ASN A O 1
ATOM 1042 N N . PRO A 1 134 ? -17.594 -1.091 -6.468 1.00 64.75 134 PRO A N 1
ATOM 1043 C CA . PRO A 1 134 ? -18.314 -0.577 -7.634 1.00 64.75 134 PRO A CA 1
ATOM 1044 C C . PRO A 1 134 ? -17.930 -1.220 -8.971 1.00 64.75 134 PRO A C 1
ATOM 1046 O O . PRO A 1 134 ? -18.602 -0.958 -9.963 1.00 64.75 134 PRO A O 1
ATOM 1049 N N . THR A 1 135 ? -16.840 -1.985 -9.047 1.00 61.44 135 THR A N 1
ATOM 1050 C CA . THR A 1 135 ? -16.223 -2.302 -10.345 1.00 61.44 135 THR A CA 1
ATOM 1051 C C . THR A 1 135 ? -16.527 -3.692 -10.870 1.00 61.44 135 THR A C 1
ATOM 1053 O O . THR A 1 135 ? -16.685 -3.824 -12.079 1.00 61.44 135 THR A O 1
ATOM 1056 N N . GLU A 1 136 ? -16.671 -4.709 -10.016 1.00 62.22 136 GLU A N 1
ATOM 1057 C CA . GLU A 1 136 ? -16.892 -6.084 -10.486 1.00 62.22 136 GLU A CA 1
ATOM 1058 C C . GLU A 1 136 ? -17.640 -6.960 -9.455 1.00 62.22 136 GLU A C 1
ATOM 1060 O O . GLU A 1 136 ? -17.054 -7.881 -8.882 1.00 62.22 136 GLU A O 1
ATOM 1065 N N . PRO A 1 137 ? -18.936 -6.708 -9.194 1.00 60.62 137 PRO A N 1
ATOM 1066 C CA . PRO A 1 137 ? -19.699 -7.438 -8.173 1.00 60.62 137 PRO A CA 1
ATOM 1067 C C . PRO A 1 137 ? -19.784 -8.959 -8.410 1.00 60.62 137 PRO A C 1
ATOM 1069 O O . PRO A 1 137 ? -19.970 -9.709 -7.457 1.00 60.62 137 PRO A O 1
ATOM 1072 N N . GLU A 1 138 ? -19.595 -9.416 -9.652 1.00 58.38 138 GLU A N 1
ATOM 1073 C CA . GLU A 1 138 ? -19.718 -10.826 -10.054 1.00 58.38 138 GLU A CA 1
ATOM 1074 C C . GLU A 1 138 ? -18.366 -11.564 -10.183 1.00 58.38 138 GLU A C 1
ATOM 1076 O O . GLU A 1 138 ? -18.345 -12.780 -10.377 1.00 58.38 138 GLU A O 1
ATOM 1081 N N . LEU A 1 139 ? -17.221 -10.870 -10.079 1.00 70.00 139 LEU A N 1
ATOM 1082 C CA . LEU A 1 139 ? -15.895 -11.491 -10.219 1.00 70.00 139 LEU A CA 1
ATOM 1083 C C . LEU A 1 139 ? -15.252 -11.738 -8.854 1.00 70.00 139 LEU A C 1
ATOM 1085 O O . LEU A 1 139 ? -14.847 -10.824 -8.130 1.00 70.00 139 LEU A O 1
ATOM 1089 N N . PHE A 1 140 ? -15.075 -13.015 -8.520 1.00 79.56 140 PHE A N 1
ATOM 1090 C CA . PHE A 1 140 ? -14.247 -13.403 -7.387 1.00 79.56 140 PHE A CA 1
ATOM 1091 C C . PHE A 1 140 ? -12.771 -13.095 -7.681 1.00 79.56 140 PHE A C 1
ATOM 1093 O O . PHE A 1 140 ? -12.114 -13.824 -8.422 1.00 79.56 140 PHE A O 1
ATOM 1100 N N . ARG A 1 141 ? -12.244 -12.033 -7.059 1.00 86.62 141 ARG A N 1
ATOM 1101 C CA . ARG A 1 141 ? -10.808 -11.705 -7.038 1.00 86.62 141 ARG A CA 1
ATOM 1102 C C . ARG A 1 141 ? -10.190 -12.030 -5.674 1.00 86.62 141 ARG A C 1
ATOM 1104 O O . ARG A 1 141 ? -10.487 -11.327 -4.700 1.00 86.62 141 ARG A O 1
ATOM 1111 N N . PRO A 1 142 ? -9.345 -13.068 -5.553 1.00 91.50 142 PRO A N 1
ATOM 1112 C CA . PRO A 1 142 ? -8.550 -13.296 -4.351 1.00 91.50 142 PRO A CA 1
ATOM 1113 C C . PRO A 1 142 ? -7.656 -12.094 -4.029 1.00 91.50 142 PRO A C 1
ATOM 1115 O O . PRO A 1 142 ? -7.154 -11.439 -4.941 1.00 91.50 142 PRO A O 1
ATOM 1118 N N . LEU A 1 143 ? -7.428 -11.837 -2.738 1.00 93.69 143 LEU A N 1
ATOM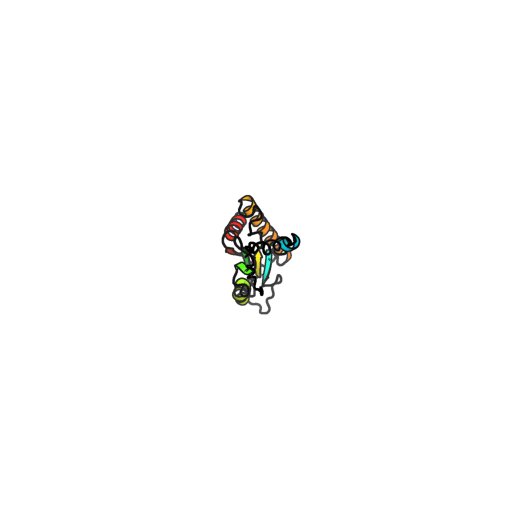 1119 C CA . LEU A 1 143 ? -6.446 -10.857 -2.268 1.00 93.69 143 LEU A CA 1
ATOM 1120 C C . LEU A 1 143 ? -5.148 -11.566 -1.873 1.00 93.69 143 LEU A C 1
ATOM 1122 O O . LEU A 1 143 ? -5.175 -12.526 -1.102 1.00 93.69 143 LEU A O 1
ATOM 1126 N N . ILE A 1 144 ? -4.018 -11.048 -2.344 1.00 96.75 144 ILE A N 1
ATOM 1127 C CA . ILE A 1 144 ? -2.673 -11.459 -1.944 1.00 96.75 144 ILE A CA 1
ATOM 1128 C C . ILE A 1 144 ? -1.983 -10.245 -1.332 1.00 96.75 144 ILE A C 1
ATOM 1130 O O . ILE A 1 144 ? -1.771 -9.245 -2.010 1.00 96.75 144 ILE A O 1
ATOM 1134 N N . PHE A 1 145 ? -1.604 -10.325 -0.058 1.00 97.75 145 PHE A N 1
ATOM 1135 C CA . PHE A 1 145 ? -0.822 -9.267 0.577 1.00 97.75 145 PHE A CA 1
ATOM 1136 C C . PHE A 1 145 ? 0.674 -9.525 0.417 1.00 97.75 145 PHE A C 1
ATOM 1138 O O . PHE A 1 145 ? 1.159 -10.618 0.708 1.00 97.75 145 PHE A O 1
ATOM 1145 N N . VAL A 1 146 ? 1.405 -8.489 0.013 1.00 97.25 146 VAL A N 1
ATOM 1146 C CA . VAL A 1 146 ? 2.868 -8.436 0.062 1.00 97.25 146 VAL A CA 1
ATOM 1147 C C . VAL A 1 146 ? 3.225 -7.314 1.023 1.00 97.25 146 VAL A C 1
ATOM 1149 O O . VAL A 1 146 ? 2.792 -6.180 0.848 1.00 97.25 146 VAL A O 1
ATOM 1152 N N . SER A 1 147 ? 3.965 -7.616 2.081 1.00 96.81 147 SER A N 1
ATOM 1153 C CA . SER A 1 147 ? 4.182 -6.647 3.155 1.00 96.81 147 SER A CA 1
ATOM 1154 C C . SER A 1 147 ? 5.596 -6.692 3.698 1.00 96.81 147 SER A C 1
ATOM 1156 O O . SER A 1 147 ? 6.146 -7.780 3.868 1.00 96.81 147 SER A O 1
ATOM 1158 N N . GLN A 1 148 ? 6.134 -5.527 4.045 1.00 93.50 148 GLN A N 1
ATOM 1159 C CA . GLN A 1 148 ? 7.449 -5.380 4.664 1.00 93.50 148 GLN A CA 1
ATOM 1160 C C . GLN A 1 148 ? 7.317 -4.797 6.080 1.00 93.50 148 GLN A C 1
ATOM 1162 O O . GLN A 1 148 ? 6.578 -3.838 6.288 1.00 93.50 148 GLN A O 1
ATOM 1167 N N . ASP A 1 149 ? 8.039 -5.358 7.053 1.00 92.94 149 ASP A N 1
ATOM 1168 C CA . ASP A 1 149 ? 8.173 -4.846 8.427 1.00 92.94 149 ASP A CA 1
ATOM 1169 C C . ASP A 1 149 ? 6.842 -4.403 9.080 1.00 92.94 149 ASP A C 1
ATOM 1171 O O . ASP A 1 149 ? 5.957 -5.228 9.330 1.00 92.94 149 ASP A O 1
ATOM 1175 N N . LEU A 1 150 ? 6.680 -3.096 9.351 1.00 93.94 150 LEU A N 1
ATOM 1176 C CA . LEU A 1 150 ? 5.474 -2.506 9.946 1.00 93.94 150 LEU A CA 1
ATOM 1177 C C . LEU A 1 150 ? 4.221 -2.754 9.093 1.00 93.94 150 LEU A C 1
ATOM 1179 O O . LEU A 1 150 ? 3.145 -2.989 9.647 1.00 93.94 150 LEU A O 1
ATOM 1183 N N . GLY A 1 151 ? 4.368 -2.785 7.769 1.00 95.19 151 GLY A N 1
ATOM 1184 C CA . GLY A 1 151 ? 3.292 -3.119 6.847 1.00 95.19 151 GLY A CA 1
ATOM 1185 C C . GLY A 1 151 ? 2.711 -4.505 7.112 1.00 95.19 151 GLY A C 1
ATOM 1186 O O . GLY A 1 151 ? 1.497 -4.686 7.051 1.00 95.19 151 GLY A O 1
ATOM 1187 N N . GLY A 1 152 ? 3.540 -5.473 7.516 1.00 96.56 152 GLY A N 1
ATOM 1188 C CA . GLY A 1 152 ? 3.071 -6.810 7.890 1.00 96.56 152 GLY A CA 1
ATOM 1189 C C . GLY A 1 152 ? 2.221 -6.808 9.161 1.00 96.56 152 GLY A C 1
ATOM 1190 O O . GLY A 1 152 ? 1.254 -7.563 9.273 1.00 96.56 152 GLY A O 1
ATOM 1191 N N . ILE A 1 153 ? 2.526 -5.917 10.109 1.00 96.38 153 ILE A N 1
ATOM 1192 C CA . ILE A 1 153 ? 1.717 -5.743 11.322 1.00 96.38 153 ILE A CA 1
ATOM 1193 C C . ILE A 1 153 ? 0.374 -5.085 10.984 1.00 96.38 153 ILE A C 1
ATOM 1195 O O . ILE A 1 153 ? -0.654 -5.516 11.508 1.00 96.38 153 ILE A O 1
ATOM 1199 N N . ILE A 1 154 ? 0.364 -4.098 10.083 1.00 96.25 154 ILE A N 1
ATOM 1200 C CA . ILE A 1 154 ? -0.866 -3.464 9.584 1.00 96.25 154 ILE A CA 1
ATOM 1201 C C . ILE A 1 154 ? -1.758 -4.499 8.886 1.00 96.25 154 ILE A C 1
ATOM 1203 O O . ILE A 1 154 ? -2.931 -4.618 9.234 1.00 96.25 154 ILE A O 1
ATOM 1207 N N . VAL A 1 155 ? -1.200 -5.303 7.973 1.00 97.62 155 VAL A N 1
ATOM 1208 C CA . VAL A 1 155 ? -1.931 -6.388 7.291 1.00 97.62 155 VAL A CA 1
ATOM 1209 C C . VAL A 1 155 ? -2.486 -7.390 8.299 1.00 97.62 155 VAL A C 1
ATOM 1211 O O . VAL A 1 155 ? -3.650 -7.774 8.221 1.00 97.62 155 VAL A O 1
ATOM 1214 N N . LYS A 1 156 ? -1.690 -7.789 9.295 1.00 97.12 156 LYS A N 1
ATOM 1215 C CA . LYS A 1 156 ? -2.153 -8.702 10.344 1.00 97.12 156 LYS A CA 1
ATOM 1216 C C . LYS A 1 156 ? -3.321 -8.127 11.145 1.00 97.12 156 LYS A C 1
ATOM 1218 O O . LYS A 1 156 ? -4.231 -8.878 11.479 1.00 97.12 156 LYS A O 1
ATOM 1223 N N . GLU A 1 157 ? -3.285 -6.841 11.491 1.00 97.25 157 GLU A N 1
ATOM 1224 C CA . GLU A 1 157 ? -4.390 -6.188 12.203 1.00 97.25 157 GLU A CA 1
ATOM 1225 C C . GLU A 1 157 ? -5.640 -6.077 11.318 1.00 97.25 157 GLU A C 1
ATOM 1227 O O . GLU A 1 157 ? -6.741 -6.296 11.814 1.00 97.25 157 GLU A O 1
ATOM 1232 N N . ALA A 1 158 ? -5.483 -5.835 10.013 1.00 96.50 158 ALA A N 1
ATOM 1233 C CA . ALA A 1 158 ? -6.589 -5.824 9.056 1.00 96.50 158 ALA A CA 1
ATOM 1234 C C . ALA A 1 158 ? -7.268 -7.202 8.931 1.00 96.50 158 ALA A C 1
ATOM 1236 O O . ALA A 1 158 ? -8.490 -7.291 8.878 1.00 96.50 158 ALA A O 1
ATOM 1237 N N . SER A 1 159 ? -6.496 -8.289 8.972 1.00 92.94 159 SER A N 1
ATOM 1238 C CA . SER A 1 159 ? -7.010 -9.664 8.855 1.00 92.94 159 SER A CA 1
ATOM 1239 C C . SER A 1 159 ? -7.681 -10.216 10.121 1.00 92.94 159 SER A C 1
ATOM 1241 O O . SER A 1 159 ? -8.055 -11.387 10.151 1.00 92.94 159 SER A O 1
ATOM 1243 N N . ARG A 1 160 ? -7.788 -9.426 11.196 1.00 86.94 160 ARG A N 1
ATOM 1244 C CA . ARG A 1 160 ? -8.456 -9.829 12.449 1.00 86.94 160 ARG A CA 1
ATOM 1245 C C . ARG A 1 160 ? -9.949 -9.511 12.489 1.00 86.94 160 ARG A C 1
ATOM 1247 O O . ARG A 1 160 ? -10.584 -9.863 13.483 1.00 86.94 160 ARG A O 1
ATOM 1254 N N . ASN A 1 161 ? -10.453 -8.784 11.495 1.00 55.22 161 ASN A N 1
ATOM 1255 C CA . ASN A 1 161 ? -11.804 -8.231 11.498 1.00 55.22 161 ASN A CA 1
ATOM 1256 C C . ASN A 1 161 ? -12.841 -9.205 10.936 1.00 55.22 161 ASN A C 1
ATOM 1258 O O . ASN A 1 161 ? -12.509 -9.912 9.959 1.00 55.22 161 ASN A O 1
#

Secondary structure (DSSP, 8-state):
----------PPPPP----SSSSSGGGS---HHHHHTT-EEEEEES-SS---SS-------EEEEE--TT--TTGGGEETTEEHIIIIIHHH-TT-EEEEEE---S-SSSTTSHHHHHHHHHHHHHHHHHHHTTT-TT----EEEEE-THHHHHHHHHTT-

pLDDT: mean 75.06, std 21.94, range [34.03, 97.75]

Radius of gyration: 27.51 Å; chains: 1; bounding box: 92×79×44 Å